Protein AF-A0A1Y0YDY9-F1 (afdb_monomer_lite)

pLDDT: mean 91.06, std 6.86, range [56.31, 98.0]

Sequence (104 aa):
MIDDGIALERKIKRKIYQEDIHSLQLYVKDVNAAIDELRQESSSILKAHQTYINGWRGQAREMYDALLDDLDRAESRVYDKLRTIKEQADEEIERLQLKAEELI

Foldseek 3Di:
DVVVVLLVVLVVLLVVLVVLLVVLVVVLVVLVVVLVVLVVVLVVVVVVCVVPLVPDDDPVSVVVVVVNVVSVVVSVVSVVVSVVSNVVSVVSSVVSVVSSVVSD

Secondary structure (DSSP, 8-state):
--HHHHHHHHHHHHHHHHHHHHHHHHHHHHHHHHHHHHHHHHHHHHHHHHHHGGG--THHHHHHHHHHHHHHHHHHHHHHHHHHHHHHHHHHHHHHHHHHHTT-

Radius of gyration: 23.76 Å; chains: 1; bounding box: 44×18×75 Å

Organism: Bacillus licheniformis (NCBI:txid1402)

InterPro domains:
  IPR036689 ESAT-6-like superfamily [SSF140453] (17-90)

Structure (mmCIF, N/CA/C/O backbone):
data_AF-A0A1Y0YDY9-F1
#
_entry.id   AF-A0A1Y0YDY9-F1
#
loop_
_atom_site.group_PDB
_atom_site.id
_atom_site.type_symbol
_atom_site.label_atom_id
_atom_site.label_alt_id
_atom_site.label_comp_id
_atom_site.label_asym_id
_atom_site.label_entity_id
_atom_site.label_seq_id
_atom_site.pdbx_PDB_ins_code
_atom_site.Cartn_x
_atom_site.Cartn_y
_atom_site.Cartn_z
_atom_site.occupancy
_atom_site.B_iso_or_equiv
_atom_site.auth_seq_id
_atom_site.auth_comp_id
_atom_site.auth_asym_id
_atom_site.auth_atom_id
_atom_site.pdbx_PDB_model_num
ATOM 1 N N . MET A 1 1 ? -20.158 -2.186 44.213 1.00 56.31 1 MET A N 1
ATOM 2 C CA . MET A 1 1 ? -18.682 -2.226 44.312 1.00 56.31 1 MET A CA 1
ATOM 3 C C . MET A 1 1 ? -18.013 -3.218 43.362 1.00 56.31 1 MET A C 1
ATOM 5 O O . MET A 1 1 ? -16.887 -2.937 42.990 1.00 56.31 1 MET A O 1
ATOM 9 N N . ILE A 1 2 ? -18.635 -4.336 42.948 1.00 60.56 2 ILE A N 1
ATOM 10 C CA . ILE A 1 2 ? -18.036 -5.242 41.935 1.00 60.56 2 ILE A CA 1
ATOM 11 C C . ILE A 1 2 ? -18.256 -4.719 40.496 1.00 60.56 2 ILE A C 1
ATOM 13 O O . ILE A 1 2 ? -17.366 -4.838 39.661 1.00 60.56 2 ILE A O 1
ATOM 17 N N . ASP A 1 3 ? -19.388 -4.059 40.230 1.00 68.25 3 ASP A N 1
ATOM 18 C CA . ASP A 1 3 ? -19.736 -3.517 38.902 1.00 68.25 3 ASP A CA 1
ATOM 19 C C . ASP A 1 3 ? -18.826 -2.374 38.420 1.00 68.25 3 ASP A C 1
ATOM 21 O O . ASP A 1 3 ? -18.481 -2.307 37.241 1.00 68.25 3 ASP A O 1
ATOM 25 N N . ASP A 1 4 ? -18.384 -1.499 39.328 1.00 73.12 4 ASP A N 1
ATOM 26 C CA . ASP A 1 4 ? -17.581 -0.320 38.969 1.00 73.12 4 ASP A CA 1
ATOM 27 C C . ASP A 1 4 ? -16.189 -0.706 38.436 1.00 73.12 4 ASP A C 1
ATOM 29 O O . ASP A 1 4 ? -15.642 -0.035 37.559 1.00 73.12 4 ASP A O 1
ATOM 33 N N . GLY A 1 5 ? -15.631 -1.820 38.927 1.00 81.56 5 GLY A N 1
ATOM 34 C CA . GLY A 1 5 ? -14.361 -2.369 38.447 1.00 81.56 5 GLY A CA 1
ATOM 35 C C . GLY A 1 5 ? -14.475 -2.946 37.035 1.00 81.56 5 GLY A C 1
ATOM 36 O O . GLY A 1 5 ? -13.649 -2.641 36.177 1.00 81.56 5 GLY A O 1
ATOM 37 N N . ILE A 1 6 ? -15.545 -3.699 36.760 1.00 85.06 6 ILE A N 1
ATOM 38 C CA . ILE A 1 6 ? -15.804 -4.298 35.440 1.00 85.06 6 ILE A CA 1
ATOM 39 C C . ILE A 1 6 ? -16.073 -3.205 34.395 1.00 85.06 6 ILE A C 1
ATOM 41 O O . ILE A 1 6 ? -15.551 -3.264 33.279 1.00 85.06 6 ILE A O 1
ATOM 45 N N . ALA A 1 7 ? -16.842 -2.174 34.753 1.00 86.94 7 ALA A N 1
ATOM 46 C CA . ALA A 1 7 ? -17.102 -1.034 33.877 1.00 86.94 7 ALA A CA 1
ATOM 47 C C . ALA A 1 7 ? -15.817 -0.253 33.543 1.00 86.94 7 ALA A C 1
ATOM 49 O O . ALA A 1 7 ? -15.600 0.140 32.392 1.00 86.94 7 ALA A O 1
ATOM 50 N N . LEU A 1 8 ? -14.933 -0.062 34.529 1.00 90.00 8 LEU A N 1
ATOM 51 C CA . LEU A 1 8 ? -13.645 0.597 34.320 1.00 90.00 8 LEU A CA 1
ATOM 52 C C . LEU A 1 8 ? -12.725 -0.225 33.406 1.00 90.00 8 LEU A C 1
ATOM 54 O O . LEU A 1 8 ? -12.121 0.335 32.490 1.00 90.00 8 LEU A O 1
ATOM 58 N N . GLU A 1 9 ? -12.658 -1.544 33.594 1.00 90.94 9 GLU A N 1
ATOM 59 C CA . GLU A 1 9 ? -11.873 -2.438 32.736 1.00 90.94 9 GLU A CA 1
ATOM 60 C C . GLU A 1 9 ? -12.346 -2.419 31.277 1.00 90.94 9 GLU A C 1
ATOM 62 O O . GLU A 1 9 ? -11.522 -2.308 30.364 1.00 90.94 9 GLU A O 1
ATOM 67 N N . ARG A 1 10 ? -13.665 -2.473 31.038 1.00 91.19 10 ARG A N 1
ATOM 68 C CA . ARG A 1 10 ? -14.240 -2.361 29.684 1.00 91.19 10 ARG A CA 1
ATOM 69 C C . ARG A 1 10 ? -13.876 -1.032 29.031 1.00 91.19 10 ARG A C 1
ATOM 71 O O . ARG A 1 10 ? -13.450 -1.008 27.876 1.00 91.19 10 ARG A O 1
ATOM 78 N N . LYS A 1 11 ? -13.960 0.067 29.786 1.00 92.56 11 LYS A N 1
ATOM 79 C CA . LYS A 1 11 ? -13.596 1.406 29.305 1.00 92.56 11 LYS A CA 1
ATOM 80 C C . LYS A 1 11 ? -12.115 1.506 28.930 1.00 92.56 11 LYS A C 1
ATOM 82 O O . LYS A 1 11 ? -11.796 2.096 27.899 1.00 92.56 11 LYS A O 1
ATOM 87 N N . ILE A 1 12 ? -11.221 0.927 29.734 1.00 93.56 12 ILE A N 1
ATOM 88 C CA . ILE A 1 12 ? -9.779 0.903 29.443 1.00 93.56 12 ILE A CA 1
ATOM 89 C C . ILE A 1 12 ? -9.506 0.096 28.171 1.00 93.56 12 ILE A C 1
ATOM 91 O O . ILE A 1 12 ? -8.844 0.602 27.268 1.00 93.56 12 ILE A O 1
ATOM 95 N N . LYS A 1 13 ? -10.060 -1.118 28.055 1.00 94.00 13 LYS A N 1
ATOM 96 C CA . LYS A 1 13 ? -9.887 -1.960 26.858 1.00 94.00 13 LYS A CA 1
ATOM 97 C C . LYS A 1 13 ? -10.398 -1.278 25.592 1.00 94.00 13 LYS A C 1
ATOM 99 O O . LYS A 1 13 ? -9.713 -1.285 24.576 1.00 94.00 13 LYS A O 1
ATOM 104 N N . ARG A 1 14 ? -11.558 -0.623 25.668 1.00 93.62 14 ARG A N 1
ATOM 105 C CA . ARG A 1 14 ? -12.112 0.141 24.547 1.00 93.62 14 ARG A CA 1
ATOM 106 C C . ARG A 1 14 ? -11.186 1.280 24.114 1.00 93.62 14 ARG A C 1
ATOM 108 O O . ARG A 1 14 ? -11.013 1.487 22.919 1.00 93.62 14 ARG A O 1
ATOM 115 N N . LYS A 1 15 ? -10.576 1.995 25.066 1.00 94.88 15 LYS A N 1
ATOM 116 C CA . LYS A 1 15 ? -9.611 3.064 24.765 1.00 94.88 15 LYS A CA 1
ATOM 117 C C . LYS A 1 15 ? -8.376 2.524 24.043 1.00 94.88 15 LYS A C 1
ATOM 119 O O . LYS A 1 15 ? -7.950 3.137 23.076 1.00 94.88 15 LYS A O 1
ATOM 124 N N . ILE A 1 16 ? -7.860 1.369 24.471 1.00 96.12 16 ILE A N 1
ATOM 125 C CA . ILE A 1 16 ? -6.727 0.702 23.810 1.00 96.12 16 ILE A CA 1
ATOM 126 C C . ILE A 1 16 ? -7.080 0.381 22.352 1.00 96.12 16 ILE A C 1
ATOM 128 O O . ILE A 1 16 ? -6.357 0.789 21.453 1.00 96.12 16 ILE A O 1
ATOM 132 N N . TYR A 1 17 ? -8.240 -0.237 22.095 1.00 95.88 17 TYR A N 1
ATOM 133 C CA . TYR A 1 17 ? -8.666 -0.519 20.717 1.00 95.88 17 TYR A CA 1
ATOM 134 C C . TYR A 1 17 ? -8.815 0.747 19.867 1.00 95.88 17 TYR A C 1
ATOM 136 O O . TYR A 1 17 ? -8.462 0.741 18.693 1.00 95.88 17 TYR A O 1
ATOM 144 N N . GLN A 1 18 ? -9.300 1.849 20.443 1.00 95.62 18 GLN A N 1
ATOM 145 C CA . GLN A 1 18 ? -9.392 3.132 19.737 1.00 95.62 18 GLN A CA 1
ATOM 146 C C . GLN A 1 18 ? -8.015 3.725 19.403 1.00 95.62 18 GLN A C 1
ATOM 148 O O . GLN A 1 18 ? -7.853 4.305 18.330 1.00 95.62 18 GLN A O 1
ATOM 153 N N . GLU A 1 19 ? -7.032 3.582 20.292 1.00 97.31 19 GLU A N 1
ATOM 154 C CA . GLU A 1 19 ? -5.649 4.014 20.050 1.00 97.31 19 GLU A CA 1
ATOM 155 C C . GLU A 1 19 ? -4.974 3.162 18.961 1.00 97.31 19 GLU A C 1
ATOM 157 O O . GLU A 1 19 ? -4.318 3.712 18.069 1.00 97.31 19 GLU A O 1
ATOM 162 N N . ASP A 1 20 ? -5.208 1.847 18.966 1.00 97.38 20 ASP A N 1
ATOM 163 C CA . ASP A 1 20 ? -4.722 0.926 17.931 1.00 97.38 20 ASP A CA 1
ATOM 164 C C . ASP A 1 20 ? -5.342 1.248 16.558 1.00 97.38 20 ASP A C 1
ATOM 166 O O . ASP A 1 20 ? -4.621 1.391 15.569 1.00 97.38 20 ASP A O 1
ATOM 170 N N . ILE A 1 21 ? -6.665 1.462 16.497 1.00 97.56 21 ILE A N 1
ATOM 171 C CA . ILE A 1 21 ? -7.370 1.886 15.273 1.00 97.56 21 ILE A CA 1
ATOM 172 C C . ILE A 1 21 ? -6.789 3.198 14.742 1.00 97.56 21 ILE A C 1
ATOM 174 O O . ILE A 1 21 ? -6.516 3.313 13.548 1.00 97.56 21 ILE A O 1
ATOM 178 N N . HIS A 1 22 ? -6.591 4.193 15.609 1.00 97.50 22 HIS A N 1
ATOM 179 C CA . HIS A 1 22 ? -6.041 5.481 15.192 1.00 97.50 22 HIS A CA 1
ATOM 180 C C . HIS A 1 22 ? -4.639 5.330 14.587 1.00 97.50 22 HIS A C 1
ATOM 182 O O . HIS A 1 22 ? -4.336 5.922 13.551 1.00 97.50 22 HIS A O 1
ATOM 188 N N . SER A 1 23 ? -3.804 4.492 15.201 1.00 97.50 23 SER A N 1
ATOM 189 C CA . SER A 1 23 ? -2.453 4.202 14.716 1.00 97.50 23 SER A CA 1
ATOM 190 C C . SER A 1 23 ? -2.476 3.515 13.346 1.00 97.50 23 SER A C 1
ATOM 192 O O . SER A 1 23 ? -1.728 3.908 12.450 1.00 97.50 23 SER A O 1
ATOM 194 N N . LEU A 1 24 ? -3.377 2.549 13.141 1.00 97.38 24 LEU A N 1
ATOM 195 C CA . LEU A 1 24 ? -3.564 1.884 11.846 1.00 97.38 24 LEU A CA 1
ATOM 196 C C . LEU A 1 24 ? -4.069 2.847 10.765 1.00 97.38 24 LEU A C 1
ATOM 198 O O . LEU A 1 24 ? -3.586 2.804 9.637 1.00 97.38 24 LEU A O 1
ATOM 202 N N . GLN A 1 25 ? -4.975 3.768 11.098 1.00 96.81 25 GLN A N 1
ATOM 203 C CA . GLN A 1 25 ? -5.452 4.789 10.157 1.00 96.81 25 GLN A CA 1
ATOM 204 C C . GLN A 1 25 ? -4.331 5.729 9.696 1.00 96.81 25 GLN A C 1
ATOM 206 O O . GLN A 1 25 ? -4.263 6.079 8.515 1.00 96.81 25 GLN A O 1
ATOM 211 N N . LEU A 1 26 ? -3.443 6.136 10.611 1.00 97.19 26 LEU A N 1
ATOM 212 C CA . LEU A 1 26 ? -2.256 6.920 10.260 1.00 97.19 26 LEU A CA 1
ATOM 213 C C . LEU A 1 26 ? -1.323 6.121 9.351 1.00 97.19 26 LEU A C 1
ATOM 215 O O . LEU A 1 26 ? -0.890 6.629 8.320 1.00 97.19 26 LEU A O 1
ATOM 219 N N . TYR A 1 27 ? -1.096 4.850 9.672 1.00 95.31 27 TYR A N 1
ATOM 220 C CA . TYR A 1 27 ? -0.273 3.977 8.845 1.00 95.31 27 TYR A CA 1
ATOM 221 C C . TYR A 1 27 ? -0.843 3.792 7.427 1.00 95.31 27 TYR A C 1
ATOM 223 O O . TYR A 1 27 ? -0.114 3.923 6.446 1.00 95.31 27 TYR A O 1
ATOM 231 N N . VAL A 1 28 ? -2.157 3.580 7.286 1.00 95.00 28 VAL A N 1
ATOM 232 C CA . VAL A 1 28 ? -2.830 3.505 5.975 1.00 95.00 28 VAL A CA 1
ATOM 233 C C . VAL A 1 28 ? -2.662 4.806 5.190 1.00 95.00 28 VAL A C 1
ATOM 235 O O . VAL A 1 28 ? -2.444 4.779 3.976 1.00 95.00 28 VAL A O 1
ATOM 238 N N . LYS A 1 29 ? -2.740 5.964 5.854 1.00 95.56 29 LYS A N 1
ATOM 239 C CA . LYS A 1 29 ? -2.492 7.260 5.213 1.00 95.56 29 LYS A CA 1
ATOM 240 C C . LYS A 1 29 ? -1.066 7.346 4.657 1.00 95.56 29 LYS A C 1
ATOM 242 O O . LYS A 1 29 ? -0.907 7.754 3.507 1.00 95.56 29 LYS A O 1
ATOM 247 N N . ASP A 1 30 ? -0.069 6.924 5.429 1.00 95.00 30 ASP A N 1
ATOM 248 C CA . ASP A 1 30 ? 1.336 6.930 5.005 1.00 95.00 30 ASP A CA 1
ATOM 249 C C . ASP A 1 30 ? 1.579 5.967 3.833 1.00 95.00 30 ASP A C 1
ATOM 251 O O . ASP A 1 30 ? 2.258 6.314 2.867 1.00 95.00 30 ASP A O 1
ATOM 255 N N . VAL A 1 31 ? 0.950 4.787 3.855 1.00 93.31 31 VAL A N 1
ATOM 256 C CA . VAL A 1 31 ? 0.990 3.829 2.738 1.00 93.31 31 VAL A CA 1
ATOM 257 C C . VAL A 1 31 ? 0.394 4.432 1.463 1.00 93.31 31 VAL A C 1
ATOM 259 O O . VAL A 1 31 ? 0.987 4.292 0.395 1.00 93.31 31 VAL A O 1
ATOM 262 N N . ASN A 1 32 ? -0.745 5.132 1.543 1.00 92.75 32 ASN A N 1
ATOM 263 C CA . ASN A 1 32 ? -1.323 5.792 0.365 1.00 92.75 32 ASN A CA 1
ATOM 264 C C . ASN A 1 32 ? -0.399 6.899 -0.175 1.00 92.75 32 ASN A C 1
ATOM 266 O O . ASN A 1 32 ? -0.241 7.005 -1.388 1.00 92.75 32 ASN A O 1
ATOM 270 N N . ALA A 1 33 ? 0.258 7.670 0.698 1.00 94.25 33 ALA A N 1
ATOM 271 C CA . ALA A 1 33 ? 1.224 8.682 0.268 1.00 94.25 33 ALA A CA 1
ATOM 272 C C . ALA A 1 33 ? 2.416 8.057 -0.482 1.00 94.25 33 ALA A C 1
ATOM 274 O O . ALA A 1 33 ? 2.806 8.558 -1.533 1.00 94.25 33 ALA A O 1
ATOM 275 N N . ALA A 1 34 ? 2.938 6.925 0.003 1.00 91.38 34 ALA A N 1
ATOM 276 C CA . ALA A 1 34 ? 4.012 6.195 -0.672 1.00 91.38 34 ALA A CA 1
ATOM 277 C C . ALA A 1 34 ? 3.581 5.629 -2.040 1.00 91.38 34 ALA A C 1
ATOM 279 O O . ALA A 1 34 ? 4.365 5.633 -2.989 1.00 91.38 34 ALA A O 1
ATOM 280 N N . I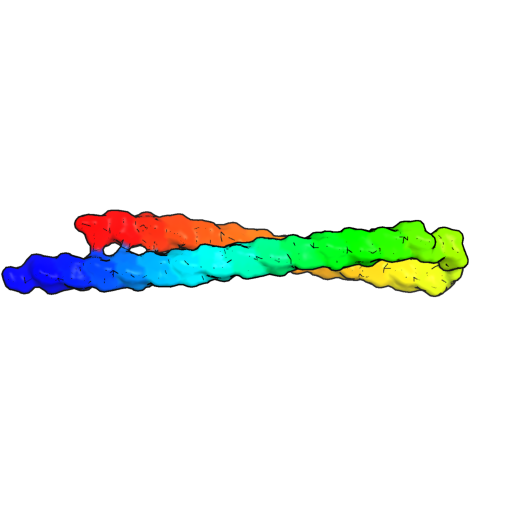LE A 1 35 ? 2.332 5.159 -2.164 1.00 90.50 35 ILE A N 1
ATOM 281 C CA . ILE A 1 35 ? 1.751 4.732 -3.449 1.00 90.50 35 ILE A CA 1
ATOM 282 C C . ILE A 1 35 ? 1.709 5.905 -4.434 1.00 90.50 35 ILE A C 1
ATOM 284 O O . ILE A 1 35 ? 2.073 5.736 -5.597 1.00 90.50 35 ILE A O 1
AT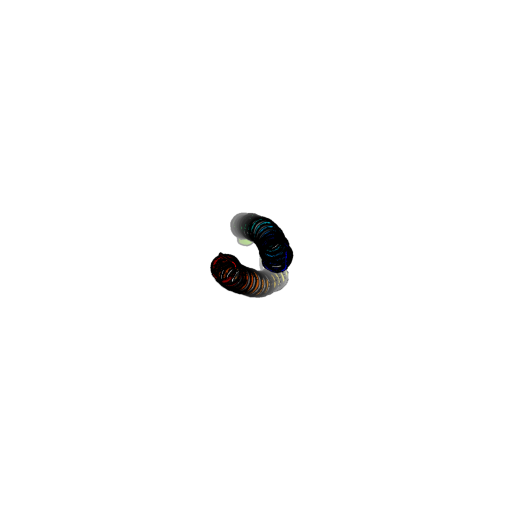OM 288 N N . ASP A 1 36 ? 1.263 7.080 -3.991 1.00 91.62 36 ASP A N 1
ATOM 289 C CA . ASP A 1 36 ? 1.150 8.258 -4.853 1.00 91.62 36 ASP A CA 1
ATOM 290 C C . ASP A 1 36 ? 2.525 8.782 -5.299 1.00 91.62 36 ASP A C 1
ATOM 292 O O . ASP A 1 36 ? 2.700 9.119 -6.472 1.00 91.62 36 ASP A O 1
ATOM 296 N N . GLU A 1 37 ? 3.518 8.780 -4.405 1.00 92.12 37 GLU A N 1
ATOM 297 C CA . GLU A 1 37 ? 4.906 9.127 -4.734 1.00 92.12 37 GLU A CA 1
ATOM 298 C C . GLU A 1 37 ? 5.490 8.166 -5.779 1.00 92.12 37 GLU A C 1
ATOM 300 O O . GLU A 1 37 ? 6.025 8.605 -6.799 1.00 92.12 37 GLU A O 1
ATOM 305 N N . LEU A 1 38 ? 5.297 6.854 -5.597 1.00 89.56 38 LEU A N 1
ATOM 306 C CA . LEU A 1 38 ? 5.751 5.845 -6.556 1.00 89.56 38 LEU A CA 1
ATOM 307 C C . LEU A 1 38 ? 5.133 6.060 -7.949 1.00 89.56 38 LEU A C 1
ATOM 309 O O . LEU A 1 38 ? 5.845 6.024 -8.955 1.00 89.56 38 LEU A O 1
ATOM 313 N N . ARG A 1 39 ? 3.830 6.373 -8.009 1.00 89.38 39 ARG A N 1
ATOM 314 C CA . ARG A 1 39 ? 3.122 6.684 -9.267 1.00 89.38 39 ARG A CA 1
ATOM 315 C C . ARG A 1 39 ? 3.704 7.906 -9.961 1.00 89.38 39 ARG A C 1
ATOM 317 O O . ARG A 1 39 ? 3.824 7.928 -11.189 1.00 89.38 39 ARG A O 1
ATOM 324 N N . GLN A 1 40 ? 4.027 8.939 -9.189 1.00 93.00 40 GLN A N 1
ATOM 325 C CA . GLN A 1 40 ? 4.595 10.171 -9.718 1.00 93.00 40 GLN A CA 1
ATOM 326 C C . GLN A 1 40 ? 5.995 9.942 -10.303 1.00 93.00 40 GLN A C 1
ATOM 328 O O . GLN A 1 40 ? 6.283 10.422 -11.407 1.00 93.00 40 GLN A O 1
ATOM 333 N N . GLU A 1 41 ? 6.845 9.194 -9.603 1.00 90.94 41 GLU A N 1
ATOM 334 C CA . GLU A 1 41 ? 8.198 8.867 -10.062 1.00 90.94 41 GLU A CA 1
ATOM 335 C C . GLU A 1 41 ? 8.170 7.986 -11.318 1.00 90.94 41 GLU A C 1
ATOM 337 O O . GLU A 1 41 ? 8.814 8.313 -12.318 1.00 90.94 41 GLU A O 1
ATOM 342 N N . SER A 1 42 ? 7.333 6.944 -11.340 1.00 90.44 42 SER A N 1
ATOM 343 C CA . SER A 1 42 ? 7.141 6.090 -12.522 1.00 90.44 42 SER A CA 1
ATOM 344 C C . SER A 1 42 ? 6.668 6.885 -13.744 1.00 90.44 42 SER A C 1
ATOM 346 O O . SER A 1 42 ? 7.250 6.805 -14.831 1.00 90.44 42 SER A O 1
ATOM 348 N N . SER A 1 43 ? 5.688 7.778 -1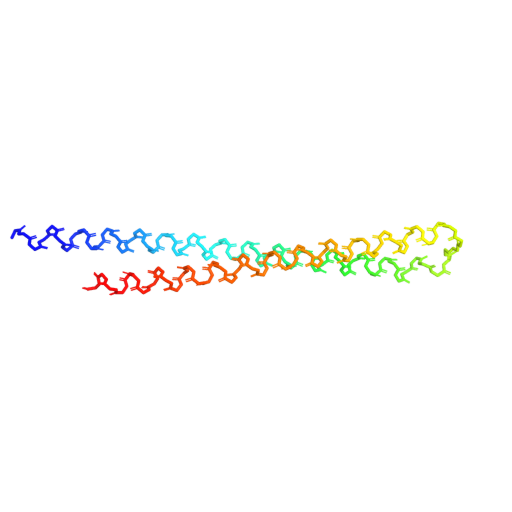3.557 1.00 90.88 43 SER A N 1
ATOM 349 C CA . SER A 1 43 ? 5.232 8.683 -14.620 1.00 90.88 43 SER A CA 1
ATOM 350 C C . SER A 1 43 ? 6.359 9.577 -15.152 1.00 90.88 43 SER A C 1
ATOM 352 O O . SER A 1 43 ? 6.420 9.867 -16.352 1.00 90.88 43 SER A O 1
ATOM 354 N N . SER A 1 44 ? 7.260 10.021 -14.273 1.00 90.94 44 SER A N 1
ATOM 355 C CA . SER A 1 44 ? 8.400 10.867 -14.638 1.00 90.94 44 SER A CA 1
ATOM 356 C C . SER A 1 44 ? 9.451 10.097 -15.442 1.00 90.94 44 SER A C 1
ATOM 358 O O . SER A 1 44 ? 9.931 10.606 -16.459 1.00 90.94 44 SER A O 1
ATOM 360 N N . ILE A 1 45 ? 9.740 8.850 -15.059 1.00 89.50 45 ILE A N 1
ATOM 361 C CA . ILE A 1 45 ? 10.629 7.942 -15.798 1.00 89.50 45 ILE A CA 1
ATOM 362 C C . ILE A 1 45 ? 10.069 7.656 -17.196 1.00 89.50 45 ILE A C 1
ATOM 364 O O . ILE A 1 45 ? 10.789 7.799 -18.187 1.00 89.50 45 ILE A O 1
ATOM 368 N N . LEU A 1 46 ? 8.775 7.341 -17.307 1.00 88.75 46 LEU A N 1
ATOM 369 C CA . LEU A 1 46 ? 8.134 7.060 -18.593 1.00 88.75 46 LEU A CA 1
ATOM 370 C C . LEU A 1 46 ? 8.195 8.268 -19.543 1.00 88.75 46 LEU A C 1
ATOM 372 O O . LEU A 1 46 ? 8.497 8.121 -20.730 1.00 88.75 46 LEU A O 1
ATOM 376 N N . LYS A 1 47 ? 7.962 9.480 -19.025 1.00 90.38 47 LYS A N 1
ATOM 377 C CA . LYS A 1 47 ? 8.106 10.723 -19.804 1.00 90.38 47 LYS A CA 1
ATOM 378 C C . LYS A 1 47 ? 9.541 10.930 -20.285 1.00 90.38 47 LYS A C 1
ATOM 380 O O . LYS A 1 47 ? 9.748 11.319 -21.438 1.00 90.38 47 LYS A O 1
ATOM 385 N N . ALA A 1 48 ? 10.532 10.669 -19.431 1.00 87.44 48 ALA A N 1
ATOM 386 C CA . ALA A 1 48 ? 11.937 10.757 -19.816 1.00 87.44 48 ALA A CA 1
ATOM 387 C C . ALA A 1 48 ? 12.267 9.747 -20.928 1.00 87.44 48 ALA A C 1
ATOM 389 O O . ALA A 1 48 ? 12.842 10.134 -21.946 1.00 87.44 48 ALA A O 1
ATOM 390 N N . HIS A 1 49 ? 11.821 8.495 -20.798 1.00 87.75 49 HIS A N 1
ATOM 391 C CA . HIS A 1 49 ? 11.974 7.483 -21.844 1.00 87.75 49 HIS A CA 1
ATOM 392 C C . HIS A 1 49 ? 11.396 7.958 -23.185 1.00 87.75 49 HIS A C 1
ATOM 394 O O . HIS A 1 49 ? 12.121 8.022 -24.178 1.00 87.75 49 HIS A O 1
ATOM 400 N N . GLN A 1 50 ? 10.127 8.384 -23.205 1.00 87.88 50 GLN A N 1
ATOM 401 C CA . GLN A 1 50 ? 9.453 8.877 -24.415 1.00 87.88 50 GLN A CA 1
ATOM 402 C C . GLN A 1 50 ? 10.186 10.058 -25.068 1.00 87.88 50 GLN A C 1
ATOM 404 O O . GLN A 1 50 ? 10.196 10.186 -26.294 1.00 87.88 50 GLN A O 1
ATOM 409 N N . THR A 1 51 ? 10.820 10.907 -24.258 1.00 87.75 51 THR A N 1
ATOM 410 C CA . THR A 1 51 ? 11.553 12.087 -24.731 1.00 87.75 51 THR A CA 1
ATOM 411 C C . THR A 1 51 ? 12.881 11.715 -25.394 1.00 87.75 51 THR A C 1
ATOM 413 O O . THR A 1 51 ? 13.215 12.259 -26.447 1.00 87.75 51 THR A O 1
ATOM 416 N N . TYR A 1 52 ? 13.648 10.792 -24.806 1.00 82.81 52 TYR A N 1
ATOM 417 C CA . TYR A 1 52 ? 15.052 10.580 -25.185 1.00 82.81 52 TYR A CA 1
ATOM 418 C C . TYR A 1 52 ? 15.310 9.328 -26.039 1.00 82.81 52 TYR A C 1
ATOM 420 O O . TYR A 1 52 ? 16.334 9.264 -26.726 1.00 82.81 52 TYR A O 1
ATOM 428 N N . ILE A 1 53 ? 14.391 8.355 -26.075 1.00 87.25 53 ILE A N 1
ATOM 429 C CA . ILE A 1 53 ? 14.637 7.051 -26.717 1.00 87.25 53 ILE A CA 1
ATOM 430 C C . ILE A 1 53 ? 14.797 7.119 -28.245 1.00 87.25 53 ILE A C 1
ATOM 432 O O . ILE A 1 53 ? 15.476 6.284 -28.844 1.00 87.25 53 ILE A O 1
ATOM 436 N N . ASN A 1 54 ? 14.214 8.129 -28.898 1.00 82.62 54 ASN A N 1
ATOM 437 C CA . ASN A 1 54 ? 14.157 8.223 -30.363 1.00 82.62 54 ASN A CA 1
ATOM 438 C C . ASN A 1 54 ? 15.540 8.327 -31.038 1.00 82.62 54 ASN A C 1
ATOM 440 O O . ASN A 1 54 ? 15.677 7.980 -32.213 1.00 82.62 54 ASN A O 1
ATOM 444 N N . GLY A 1 55 ? 16.573 8.761 -30.307 1.00 83.25 55 GLY A N 1
ATOM 445 C CA . GLY A 1 55 ? 17.955 8.829 -30.798 1.00 83.25 55 GLY A CA 1
ATOM 446 C C . GLY A 1 55 ? 18.821 7.610 -30.461 1.00 83.25 55 GLY A C 1
ATOM 447 O O . GLY A 1 55 ? 19.909 7.467 -31.014 1.00 83.25 55 GLY A O 1
ATOM 448 N N . TRP A 1 56 ? 18.366 6.734 -29.564 1.00 88.62 56 TRP A N 1
ATOM 449 C CA . TRP A 1 56 ? 19.173 5.637 -29.029 1.00 88.62 56 TRP A CA 1
ATOM 450 C C . TRP A 1 56 ? 19.007 4.377 -29.885 1.00 88.62 56 TRP A C 1
ATOM 452 O O . TRP A 1 56 ? 17.906 4.051 -30.341 1.00 88.62 56 TRP A O 1
ATOM 462 N N . ARG A 1 57 ? 20.112 3.665 -30.135 1.00 89.12 57 ARG A N 1
ATOM 463 C CA . ARG A 1 57 ? 20.160 2.451 -30.969 1.00 89.12 57 ARG A CA 1
ATOM 464 C C . ARG A 1 57 ? 21.207 1.463 -30.457 1.00 89.12 57 ARG A C 1
ATOM 466 O O . ARG A 1 57 ? 22.126 1.844 -29.735 1.00 89.12 57 ARG A O 1
ATOM 473 N N . GLY A 1 58 ? 21.089 0.214 -30.906 1.00 92.31 58 GLY A N 1
ATOM 474 C CA . GLY A 1 58 ? 22.027 -0.861 -30.588 1.00 92.31 58 GLY A CA 1
ATOM 475 C C . GLY A 1 58 ? 21.992 -1.257 -29.113 1.00 92.31 58 GLY A C 1
ATOM 476 O O . GLY A 1 58 ? 21.022 -0.985 -28.408 1.00 92.31 58 GLY A O 1
ATOM 477 N N . GLN A 1 59 ? 23.082 -1.859 -28.645 1.00 93.06 59 GLN A N 1
ATOM 478 C CA . GLN A 1 59 ? 23.179 -2.464 -27.315 1.00 93.06 59 GLN A CA 1
ATOM 479 C C . GLN A 1 59 ? 22.819 -1.507 -26.165 1.00 93.06 59 GLN A C 1
ATOM 481 O O . GLN A 1 59 ? 22.196 -1.919 -25.194 1.00 93.06 59 GLN A O 1
ATOM 486 N N . ALA A 1 60 ? 23.157 -0.218 -26.277 1.00 87.19 60 ALA A N 1
ATOM 487 C CA . ALA A 1 60 ? 22.816 0.772 -25.253 1.00 87.19 60 ALA A CA 1
ATOM 488 C C . ALA A 1 60 ? 21.297 0.950 -25.087 1.00 87.19 60 ALA A C 1
ATOM 490 O O . ALA A 1 60 ? 20.816 1.122 -23.970 1.00 87.19 60 ALA A O 1
ATOM 491 N N . ARG A 1 61 ? 20.538 0.877 -26.189 1.00 90.00 61 ARG A N 1
ATOM 492 C CA . ARG A 1 61 ? 19.074 0.907 -26.146 1.00 90.00 61 ARG A CA 1
ATOM 493 C C . ARG A 1 61 ? 18.510 -0.376 -25.551 1.00 90.00 61 ARG A C 1
ATOM 495 O O . ARG A 1 61 ? 17.673 -0.295 -24.669 1.00 90.00 61 ARG A O 1
ATOM 502 N N . GLU A 1 62 ? 18.998 -1.531 -25.992 1.00 92.31 62 GLU A N 1
ATOM 503 C CA . GLU A 1 62 ? 18.538 -2.832 -25.484 1.00 92.31 62 GLU A CA 1
ATOM 504 C C . GLU A 1 62 ? 18.739 -2.953 -23.967 1.00 92.31 62 GLU A C 1
ATOM 506 O O . GLU A 1 62 ? 17.842 -3.391 -23.254 1.00 92.31 62 GLU A O 1
ATOM 511 N N . MET A 1 63 ? 19.890 -2.504 -23.457 1.00 90.75 63 MET A N 1
ATOM 512 C CA . MET A 1 63 ? 20.164 -2.477 -22.017 1.00 90.75 63 MET A CA 1
ATOM 513 C C . MET A 1 63 ? 19.252 -1.506 -21.262 1.00 90.75 63 MET A C 1
ATOM 515 O O . MET A 1 63 ? 18.844 -1.800 -20.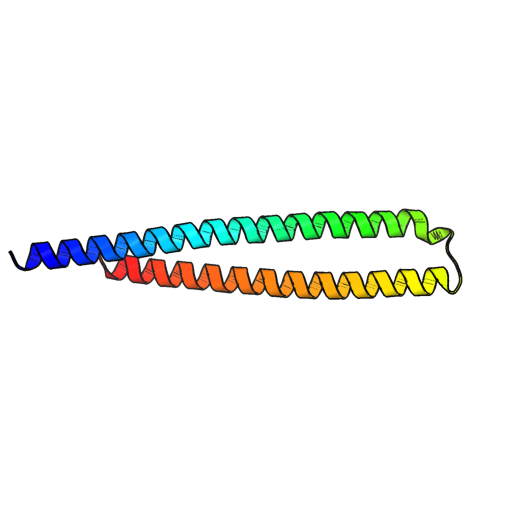141 1.00 90.75 63 MET A O 1
ATOM 519 N N . TYR A 1 64 ? 18.949 -0.350 -21.853 1.00 90.62 64 TYR A N 1
ATOM 520 C CA . TYR A 1 64 ? 18.052 0.631 -21.252 1.00 90.62 64 TYR A CA 1
ATOM 521 C C . TYR A 1 64 ? 16.600 0.129 -21.209 1.00 90.62 64 TYR A C 1
ATOM 523 O O . TYR A 1 64 ? 15.957 0.233 -20.169 1.00 90.62 64 TYR A O 1
ATOM 531 N N . ASP A 1 65 ? 16.106 -0.462 -22.298 1.00 90.25 65 ASP A N 1
ATOM 532 C CA . ASP A 1 65 ? 14.762 -1.046 -22.363 1.00 90.25 65 ASP A CA 1
ATOM 533 C C . ASP A 1 65 ? 14.634 -2.213 -21.357 1.00 90.25 65 ASP A C 1
ATOM 535 O O . ASP A 1 65 ? 13.654 -2.293 -20.621 1.00 90.25 65 ASP A O 1
ATOM 539 N N . ALA A 1 66 ? 15.669 -3.054 -21.218 1.00 92.94 66 ALA A N 1
ATOM 540 C CA . ALA A 1 66 ? 15.702 -4.107 -20.198 1.00 92.94 66 ALA A CA 1
ATOM 541 C C . ALA A 1 66 ? 15.681 -3.557 -18.757 1.00 92.94 66 ALA A C 1
ATOM 543 O O . ALA A 1 66 ? 15.030 -4.134 -17.885 1.00 92.94 66 ALA A O 1
ATOM 544 N N . LEU A 1 67 ? 16.370 -2.437 -18.504 1.00 91.06 67 LEU A N 1
ATOM 545 C CA . LEU A 1 67 ? 16.332 -1.756 -17.209 1.00 91.06 67 LEU A CA 1
ATOM 546 C C . LEU A 1 67 ? 14.930 -1.214 -16.900 1.00 91.06 67 LEU A C 1
ATOM 548 O O . LEU A 1 67 ? 14.488 -1.317 -15.757 1.00 91.06 67 LEU A O 1
ATOM 552 N N . LEU A 1 68 ? 14.232 -0.655 -17.892 1.00 91.50 68 LEU A N 1
ATOM 553 C CA . LEU A 1 68 ? 12.846 -0.212 -17.724 1.00 91.50 68 LEU A CA 1
ATOM 554 C C . LEU A 1 68 ? 11.918 -1.378 -17.385 1.00 91.50 68 LEU A C 1
ATOM 556 O O . LEU A 1 68 ? 11.168 -1.286 -16.420 1.00 91.50 68 LEU A O 1
ATOM 560 N N . ASP A 1 69 ? 12.030 -2.498 -18.097 1.00 92.56 69 ASP A N 1
ATOM 561 C CA . ASP A 1 69 ? 11.250 -3.701 -17.793 1.00 92.56 69 ASP A CA 1
ATOM 562 C C . ASP A 1 69 ? 11.495 -4.204 -16.357 1.00 92.56 69 ASP A C 1
ATOM 564 O O . ASP A 1 69 ? 10.578 -4.673 -15.676 1.00 92.56 69 ASP A O 1
ATOM 568 N N . ASP A 1 70 ? 12.742 -4.139 -15.878 1.00 93.44 70 ASP A N 1
ATOM 569 C CA . ASP A 1 70 ? 13.086 -4.495 -14.499 1.00 93.44 70 ASP A CA 1
ATOM 570 C C . ASP A 1 70 ? 12.491 -3.524 -13.476 1.00 93.44 70 ASP A C 1
ATOM 572 O O . ASP A 1 70 ? 12.011 -3.969 -12.425 1.00 93.44 70 ASP A O 1
ATOM 576 N N . LEU A 1 71 ? 12.492 -2.225 -13.785 1.00 90.62 71 LEU A N 1
ATOM 577 C CA . LEU A 1 71 ? 11.869 -1.193 -12.961 1.00 90.62 71 LEU A CA 1
ATOM 578 C C . LEU A 1 71 ? 10.353 -1.389 -12.883 1.00 90.62 71 LEU A C 1
ATOM 580 O O . LEU A 1 71 ? 9.832 -1.455 -11.773 1.00 90.62 71 LEU A O 1
ATOM 584 N N . ASP A 1 72 ? 9.670 -1.612 -14.005 1.00 90.75 72 ASP A N 1
ATOM 585 C CA . ASP A 1 72 ? 8.224 -1.872 -14.047 1.00 90.75 72 ASP A CA 1
ATOM 586 C C . ASP A 1 72 ? 7.853 -3.126 -13.233 1.00 90.75 72 ASP A C 1
ATOM 588 O O . ASP A 1 72 ? 6.880 -3.147 -12.466 1.00 90.75 72 ASP A O 1
ATOM 592 N N . ARG A 1 73 ? 8.668 -4.189 -13.330 1.00 93.88 73 ARG A N 1
ATOM 593 C CA . 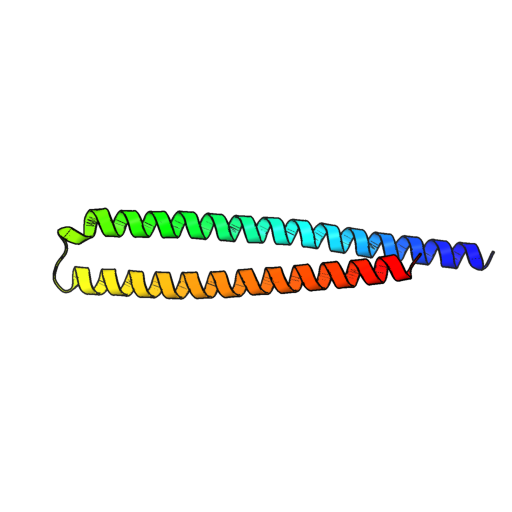ARG A 1 73 ? 8.506 -5.404 -12.511 1.00 93.88 73 ARG A CA 1
ATOM 594 C C . ARG A 1 73 ? 8.748 -5.148 -11.025 1.00 93.88 73 ARG A C 1
ATOM 596 O O . ARG A 1 73 ? 8.139 -5.810 -10.179 1.00 93.88 73 ARG A O 1
ATOM 603 N N . ALA A 1 74 ? 9.703 -4.292 -10.673 1.00 90.44 74 ALA A N 1
ATOM 604 C CA . ALA A 1 74 ? 9.960 -3.923 -9.285 1.00 90.44 74 ALA A CA 1
ATOM 605 C C . ALA A 1 74 ? 8.813 -3.069 -8.727 1.00 90.44 74 ALA A C 1
ATOM 607 O O . ALA A 1 74 ? 8.298 -3.388 -7.656 1.00 90.44 74 ALA A O 1
ATOM 608 N N . GLU A 1 75 ? 8.362 -2.069 -9.484 1.00 90.94 75 GLU A N 1
ATOM 609 C CA . GLU A 1 75 ? 7.242 -1.191 -9.148 1.00 90.94 75 GLU A CA 1
ATOM 610 C C . GLU A 1 75 ? 5.964 -2.000 -8.901 1.00 90.94 75 GLU A C 1
ATOM 612 O O . GLU A 1 75 ? 5.350 -1.885 -7.840 1.00 90.94 75 GLU A O 1
ATOM 617 N N . SER A 1 76 ? 5.622 -2.912 -9.816 1.00 91.75 76 SER A N 1
ATOM 618 C CA . SER A 1 76 ? 4.447 -3.785 -9.684 1.00 91.75 76 SER A CA 1
ATOM 619 C C . SER A 1 76 ? 4.478 -4.611 -8.391 1.00 91.75 76 SER A C 1
ATOM 621 O O . SER A 1 76 ? 3.491 -4.679 -7.661 1.00 91.75 76 SER A O 1
ATOM 623 N N . ARG A 1 77 ? 5.643 -5.183 -8.046 1.00 94.00 77 ARG A N 1
ATOM 624 C CA . ARG A 1 77 ? 5.824 -5.946 -6.796 1.00 94.00 77 ARG A CA 1
ATOM 625 C C . ARG A 1 77 ? 5.682 -5.076 -5.550 1.00 94.00 77 ARG A C 1
ATOM 627 O O . ARG A 1 77 ? 5.226 -5.568 -4.519 1.00 94.00 77 ARG A O 1
ATOM 634 N N . VAL A 1 78 ? 6.112 -3.818 -5.616 1.00 91.38 78 VAL A N 1
ATOM 635 C CA . VAL A 1 78 ? 5.948 -2.865 -4.514 1.00 91.38 78 VAL A CA 1
ATOM 636 C C . VAL A 1 78 ? 4.475 -2.489 -4.362 1.00 91.38 78 VAL A C 1
ATOM 638 O O . VAL A 1 78 ? 3.966 -2.582 -3.246 1.00 91.38 78 VAL A O 1
ATOM 641 N N . TYR A 1 79 ? 3.760 -2.172 -5.447 1.00 91.25 79 TYR A N 1
ATOM 642 C CA . TYR A 1 79 ? 2.320 -1.895 -5.372 1.00 91.25 79 TYR A CA 1
ATOM 643 C C . TYR A 1 79 ? 1.523 -3.053 -4.797 1.00 91.25 79 TYR A C 1
ATOM 645 O O . TYR A 1 79 ? 0.668 -2.823 -3.946 1.00 91.25 79 TYR A O 1
ATOM 653 N N . ASP A 1 80 ? 1.796 -4.284 -5.230 1.00 93.00 80 ASP A N 1
ATOM 654 C CA . ASP A 1 80 ? 1.084 -5.450 -4.712 1.00 93.00 80 ASP A CA 1
ATOM 655 C C . ASP A 1 80 ? 1.267 -5.588 -3.201 1.00 93.00 80 ASP A C 1
ATOM 657 O O . ASP A 1 80 ? 0.290 -5.769 -2.476 1.00 93.00 80 ASP A O 1
ATOM 661 N N . LYS A 1 81 ? 2.494 -5.400 -2.702 1.00 93.94 81 LYS A N 1
ATOM 662 C CA . LYS A 1 81 ? 2.763 -5.410 -1.259 1.00 93.94 81 LYS A CA 1
ATOM 663 C C . LYS A 1 81 ? 2.040 -4.283 -0.528 1.00 93.94 81 LYS A C 1
ATOM 665 O O . LYS A 1 81 ? 1.436 -4.539 0.508 1.00 93.94 81 LYS A O 1
ATOM 670 N N . LEU A 1 82 ? 2.095 -3.054 -1.045 1.00 92.44 82 LEU A N 1
ATOM 671 C CA . LEU A 1 82 ? 1.439 -1.899 -0.420 1.00 92.44 82 LEU A CA 1
ATOM 672 C C . LEU A 1 82 ? -0.086 -2.069 -0.389 1.00 92.44 82 LEU A C 1
ATOM 674 O O . LEU A 1 82 ? -0.723 -1.734 0.608 1.00 92.44 82 LEU A O 1
ATOM 678 N N . ARG A 1 83 ? -0.666 -2.653 -1.442 1.00 91.00 83 ARG A N 1
ATOM 679 C CA . ARG A 1 83 ? -2.088 -3.000 -1.505 1.00 91.00 83 ARG A CA 1
ATOM 680 C C . ARG A 1 83 ? -2.463 -4.050 -0.462 1.00 91.00 83 ARG A C 1
ATOM 682 O O . ARG A 1 83 ? -3.404 -3.820 0.286 1.00 91.00 83 ARG A O 1
ATOM 689 N N . THR A 1 84 ? -1.704 -5.140 -0.357 1.00 94.94 84 THR A N 1
ATOM 690 C CA . THR A 1 84 ? -1.944 -6.168 0.669 1.00 94.94 84 THR A CA 1
ATOM 691 C C . THR A 1 84 ? -1.831 -5.602 2.083 1.00 94.94 84 THR A C 1
ATOM 693 O O . THR A 1 84 ? -2.658 -5.912 2.932 1.00 94.94 84 THR A O 1
ATOM 696 N N . ILE A 1 85 ? -0.839 -4.748 2.346 1.00 94.44 85 ILE A N 1
ATOM 697 C CA . ILE A 1 85 ? -0.679 -4.090 3.650 1.00 94.44 85 ILE A CA 1
ATOM 698 C C . ILE A 1 85 ? -1.911 -3.245 3.989 1.00 94.44 85 ILE A C 1
ATOM 700 O O . ILE A 1 85 ? -2.391 -3.282 5.119 1.00 94.44 85 ILE A O 1
ATOM 704 N N . LYS A 1 86 ? -2.424 -2.492 3.012 1.00 93.94 86 LYS A N 1
ATOM 705 C CA . LYS A 1 86 ? -3.629 -1.684 3.184 1.00 93.94 86 LYS A CA 1
ATOM 706 C C . LYS A 1 86 ? -4.851 -2.552 3.487 1.00 93.94 86 LYS A C 1
ATOM 708 O O . LYS A 1 86 ? -5.536 -2.277 4.462 1.00 93.94 86 LYS A O 1
ATOM 713 N N . GLU A 1 87 ? -5.075 -3.608 2.706 1.00 94.94 87 GLU A N 1
ATOM 714 C CA . GLU A 1 87 ? -6.179 -4.556 2.920 1.00 94.94 87 GLU A CA 1
ATOM 715 C C . GLU A 1 87 ? -6.122 -5.164 4.334 1.00 94.94 87 GLU A C 1
ATOM 717 O O . GLU A 1 87 ? -7.112 -5.143 5.057 1.00 94.94 87 GLU A O 1
ATOM 722 N N . GLN A 1 88 ? -4.941 -5.603 4.780 1.00 97.00 88 GLN A N 1
ATOM 723 C CA . GLN A 1 88 ? -4.746 -6.154 6.126 1.00 97.00 88 GLN A CA 1
ATOM 724 C C . GLN A 1 88 ? -4.979 -5.126 7.242 1.00 97.00 88 GLN A C 1
ATOM 726 O O . GLN A 1 88 ? -5.502 -5.470 8.301 1.00 97.00 88 GLN A O 1
ATOM 731 N N . ALA A 1 89 ? -4.570 -3.873 7.034 1.00 95.81 89 ALA A N 1
ATOM 732 C CA . ALA A 1 89 ? -4.803 -2.807 8.001 1.00 95.81 89 ALA A CA 1
ATOM 733 C C . ALA A 1 89 ? -6.295 -2.453 8.099 1.00 95.81 89 ALA A C 1
ATOM 735 O O . ALA A 1 89 ? -6.791 -2.257 9.208 1.00 95.81 89 ALA A O 1
ATOM 736 N N . ASP A 1 90 ? -7.004 -2.417 6.969 1.00 95.00 90 ASP A N 1
ATOM 737 C CA . ASP A 1 90 ? -8.447 -2.168 6.919 1.00 95.00 90 ASP A CA 1
ATOM 738 C C . ASP A 1 90 ? -9.222 -3.299 7.631 1.00 95.00 90 ASP A C 1
ATOM 740 O O . ASP A 1 90 ? -10.046 -3.020 8.504 1.00 95.00 90 ASP A O 1
ATOM 744 N N . GLU A 1 91 ? -8.884 -4.569 7.369 1.00 97.69 91 GLU A N 1
ATOM 745 C CA . GLU A 1 91 ? -9.463 -5.734 8.066 1.00 97.69 91 GLU A CA 1
ATOM 746 C C . GLU A 1 91 ? -9.233 -5.683 9.588 1.00 97.69 91 GLU A C 1
ATOM 748 O O . GLU A 1 91 ? -10.129 -5.977 10.387 1.00 97.69 91 GLU A O 1
ATOM 753 N N . GLU A 1 92 ? -8.030 -5.299 10.019 1.00 98.00 92 GLU A N 1
ATOM 754 C CA . GLU A 1 92 ? -7.703 -5.202 11.440 1.00 98.00 92 GLU A CA 1
ATOM 755 C C . GLU A 1 92 ? -8.438 -4.039 12.121 1.00 98.00 92 GLU A C 1
ATOM 757 O O . GLU A 1 92 ? -8.898 -4.188 13.257 1.00 98.00 92 GLU A O 1
ATOM 762 N N . ILE A 1 93 ? -8.609 -2.907 11.429 1.00 97.50 93 ILE A N 1
ATOM 763 C CA . ILE A 1 93 ? -9.431 -1.789 11.909 1.00 97.50 93 ILE A CA 1
ATOM 764 C C . ILE A 1 93 ? -10.872 -2.255 12.133 1.00 97.50 93 ILE A C 1
ATOM 766 O O . ILE A 1 93 ? -11.407 -2.029 13.221 1.00 97.50 93 ILE A O 1
ATOM 770 N N . GLU A 1 94 ? -11.486 -2.929 11.158 1.00 97.38 94 GLU A N 1
ATOM 771 C CA . GLU A 1 94 ? -12.854 -3.453 11.281 1.00 97.38 94 GLU A CA 1
ATOM 772 C C . GLU A 1 94 ? -12.976 -4.420 12.466 1.00 97.38 94 GLU A C 1
ATOM 774 O O . GLU A 1 94 ? -13.877 -4.306 13.302 1.00 97.38 94 GLU A O 1
ATOM 779 N N . ARG A 1 95 ? -12.011 -5.334 12.613 1.00 98.00 95 ARG A N 1
ATOM 780 C CA . ARG A 1 95 ? -11.972 -6.282 13.732 1.00 98.00 95 ARG A CA 1
ATOM 781 C C . ARG A 1 95 ? -11.879 -5.578 15.089 1.00 98.00 95 ARG A C 1
ATOM 783 O O . ARG A 1 95 ? -12.539 -5.994 16.045 1.00 98.00 95 ARG A O 1
ATOM 790 N N . LEU A 1 96 ? -11.047 -4.544 15.210 1.00 97.06 96 LEU A N 1
ATOM 791 C CA . LEU A 1 96 ? -10.897 -3.771 16.447 1.00 97.06 96 LEU A CA 1
ATOM 792 C C . LEU A 1 96 ? -12.143 -2.933 16.754 1.00 97.06 96 LEU A C 1
ATOM 794 O O . LEU A 1 96 ? -12.504 -2.802 17.925 1.00 97.06 96 LEU A O 1
ATOM 798 N N . GLN A 1 97 ? -12.819 -2.407 15.729 1.00 95.50 97 GLN A N 1
ATOM 799 C CA . GLN A 1 97 ? -14.086 -1.689 15.882 1.00 95.50 97 GLN A CA 1
ATOM 800 C C . GLN A 1 97 ? -15.163 -2.603 16.471 1.00 95.50 97 GLN A C 1
ATOM 802 O O . GLN A 1 97 ? -15.750 -2.252 17.494 1.00 95.50 97 GLN A O 1
ATOM 807 N N . LEU A 1 98 ? -15.330 -3.811 15.922 1.00 96.31 98 LEU A N 1
ATOM 808 C CA . LEU A 1 98 ? -16.274 -4.805 16.446 1.00 96.31 98 LEU A CA 1
ATOM 809 C C . LEU A 1 98 ? -15.978 -5.154 17.912 1.00 96.31 98 LEU A C 1
ATOM 811 O O . LEU A 1 98 ? -16.864 -5.104 18.763 1.00 96.31 98 LEU A O 1
ATOM 815 N N . LYS A 1 99 ? -14.709 -5.406 18.254 1.00 94.62 99 LYS A N 1
ATOM 816 C CA . LYS A 1 99 ? -14.310 -5.668 19.650 1.00 94.62 99 LYS A CA 1
ATOM 817 C C . LYS A 1 99 ? -14.575 -4.492 20.585 1.00 94.62 99 LYS A C 1
ATOM 819 O O . LYS A 1 99 ? -14.846 -4.692 21.766 1.00 94.62 99 LYS A O 1
ATOM 824 N N . ALA A 1 100 ? -14.444 -3.261 20.098 1.00 92.00 100 ALA A N 1
ATOM 825 C CA . ALA A 1 100 ? -14.739 -2.067 20.881 1.00 92.00 100 ALA A CA 1
ATOM 826 C C . ALA A 1 100 ? -16.248 -1.888 21.118 1.00 92.00 100 ALA A C 1
ATOM 828 O O . ALA A 1 100 ? -16.632 -1.371 22.169 1.00 92.00 100 ALA A O 1
ATOM 829 N N . GLU A 1 101 ? -17.085 -2.313 20.170 1.00 91.88 101 GLU A N 1
ATOM 830 C CA . GLU A 1 101 ? -18.549 -2.313 20.275 1.00 91.88 101 GLU A CA 1
ATOM 831 C C . GLU A 1 101 ? -19.065 -3.394 21.232 1.00 91.88 101 GLU A C 1
ATOM 833 O O . GLU A 1 101 ? -19.971 -3.129 22.016 1.00 91.88 101 GLU A O 1
ATOM 838 N N . GLU A 1 102 ? -18.435 -4.570 21.263 1.00 93.06 102 GLU A N 1
ATOM 839 C CA . GLU A 1 102 ? -18.751 -5.651 22.216 1.00 93.06 102 GLU A CA 1
ATOM 840 C C . GLU A 1 102 ? -18.474 -5.281 23.688 1.00 93.06 102 GLU A C 1
ATOM 842 O O . GLU A 1 102 ? -18.936 -5.962 2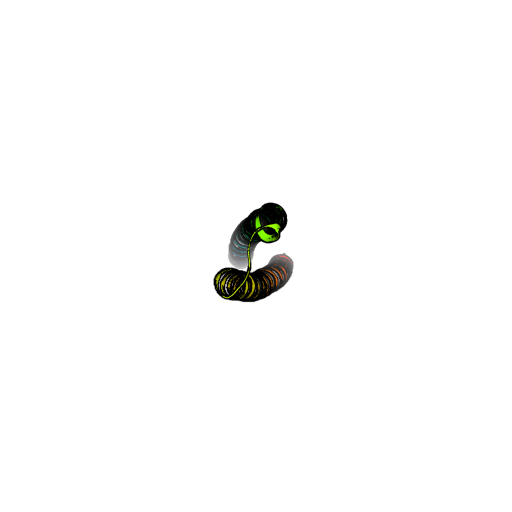4.605 1.00 93.06 102 GLU A O 1
ATOM 847 N N . LEU A 1 103 ? -17.701 -4.216 23.931 1.00 87.69 103 LEU A N 1
ATOM 848 C CA . LEU A 1 103 ? -17.378 -3.709 25.269 1.00 87.69 103 LEU A CA 1
ATOM 849 C C . LEU A 1 103 ? -18.353 -2.631 25.780 1.00 87.69 103 LEU A C 1
ATOM 851 O O . LEU A 1 103 ? -18.124 -2.103 26.876 1.00 87.69 103 LEU A O 1
ATOM 855 N N . ILE A 1 104 ? -19.387 -2.286 25.001 1.00 69.94 104 ILE A N 1
ATOM 856 C CA . ILE A 1 104 ? -20.501 -1.404 25.404 1.00 69.94 104 ILE A CA 1
ATOM 857 C C . ILE A 1 104 ? -21.363 -2.107 26.461 1.00 69.94 104 ILE A C 1
ATOM 859 O O . ILE A 1 104 ? -21.690 -1.434 27.464 1.00 69.94 104 ILE A O 1
#